Protein AF-A0A936C6V0-F1 (afdb_monomer_lite)

Foldseek 3Di:
DDLQVVLVVQLVVLDDDDDDPVPDPDDPDDPVRNVVSLVSHDPVVSVLVVLLVVLVVVLPDDDDCALQNLVVSLVVNCVVPVDDPSNVVSLVVQLVVLLLVLLLCLVVVHDQDDCRSTDNVSSVQCNVQVVPVSSPCCVVPVCSVVDDND

Sequence (150 aa):
MTTAQRQYYLLVASLPHLARFDTLVRLPISADRLRDRLTLLHPDDRAVTESALDFLAWQRQPADNTDEAVLSHFRELRARHPSGLLCSFAEFRLAIRTVMAALRRQCSGQAMPGPEWGVPAWTAYAARHATERNHRLEAWFPWVPHARPA

Structure (mmCIF, N/CA/C/O backbone):
data_AF-A0A936C6V0-F1
#
_entry.id   AF-A0A936C6V0-F1
#
loop_
_atom_site.group_PDB
_atom_site.id
_atom_site.type_symbol
_atom_site.label_atom_id
_atom_site.label_alt_id
_atom_site.label_comp_id
_atom_site.label_asym_id
_atom_site.label_entity_id
_atom_site.label_seq_id
_atom_site.pdbx_PDB_ins_code
_atom_site.Cartn_x
_atom_site.Cartn_y
_atom_site.Cartn_z
_atom_site.occupancy
_atom_site.B_iso_or_equiv
_atom_site.auth_seq_id
_atom_site.auth_comp_id
_atom_site.auth_asym_id
_atom_site.auth_atom_id
_atom_site.pdbx_PDB_model_num
ATOM 1 N N . MET A 1 1 ? 22.221 11.042 -26.926 1.00 63.25 1 MET A N 1
ATOM 2 C CA . MET A 1 1 ? 21.102 10.234 -26.396 1.00 63.25 1 MET A CA 1
ATOM 3 C C . MET A 1 1 ? 21.604 8.813 -26.203 1.00 63.25 1 MET A C 1
ATOM 5 O O . MET A 1 1 ? 22.029 8.210 -27.183 1.00 63.25 1 MET A O 1
ATOM 9 N N . THR A 1 2 ? 21.662 8.325 -24.962 1.00 83.56 2 THR A N 1
ATOM 10 C CA . THR A 1 2 ? 22.179 6.978 -24.646 1.00 83.56 2 THR A CA 1
ATOM 11 C C . THR A 1 2 ? 21.172 5.895 -25.048 1.00 83.56 2 THR A C 1
ATOM 13 O O . THR A 1 2 ? 19.989 6.185 -25.249 1.00 83.56 2 THR A O 1
ATOM 16 N N . THR A 1 3 ? 21.617 4.640 -25.169 1.00 81.75 3 THR A N 1
ATOM 17 C CA . THR A 1 3 ? 20.731 3.497 -25.463 1.00 81.75 3 THR A CA 1
ATOM 18 C C . THR A 1 3 ? 19.608 3.378 -24.431 1.00 81.75 3 THR A C 1
ATOM 20 O O . THR A 1 3 ? 18.446 3.269 -24.818 1.00 81.75 3 THR A O 1
ATOM 23 N N . ALA A 1 4 ? 19.939 3.528 -23.143 1.00 81.00 4 ALA A N 1
ATOM 24 C CA . ALA A 1 4 ? 18.968 3.546 -22.050 1.00 81.00 4 ALA A CA 1
ATOM 25 C C . ALA A 1 4 ? 17.930 4.666 -22.228 1.00 81.00 4 ALA A C 1
ATOM 27 O O . ALA A 1 4 ? 16.728 4.430 -22.177 1.00 81.00 4 ALA A O 1
ATOM 28 N N . GLN A 1 5 ? 18.369 5.885 -22.547 1.00 84.88 5 GLN A N 1
ATOM 29 C CA . GLN A 1 5 ? 17.454 7.005 -22.764 1.00 84.88 5 GLN A CA 1
ATOM 30 C C . GLN A 1 5 ? 16.498 6.745 -23.945 1.00 84.88 5 GLN A C 1
ATOM 32 O O . GLN A 1 5 ? 15.312 7.052 -23.859 1.00 84.88 5 GLN A O 1
ATOM 37 N N . ARG A 1 6 ? 16.977 6.124 -25.034 1.00 88.19 6 ARG A N 1
ATOM 38 C CA . ARG A 1 6 ? 16.133 5.721 -26.175 1.00 88.19 6 ARG A CA 1
ATOM 39 C C . ARG A 1 6 ? 15.104 4.659 -25.802 1.00 88.19 6 ARG A C 1
ATOM 41 O O . ARG A 1 6 ? 13.951 4.785 -26.203 1.00 88.19 6 ARG A O 1
ATOM 48 N N . GLN A 1 7 ? 15.507 3.654 -25.032 1.00 88.19 7 GLN A N 1
ATOM 49 C CA . GLN A 1 7 ? 14.619 2.617 -24.506 1.00 88.19 7 GLN A CA 1
ATOM 50 C C . GLN A 1 7 ? 13.486 3.215 -23.665 1.00 88.19 7 GLN A C 1
ATOM 52 O O . GLN A 1 7 ? 12.321 2.894 -23.889 1.00 88.19 7 GLN A O 1
ATOM 57 N N . TYR A 1 8 ? 13.810 4.167 -22.789 1.00 89.75 8 TYR A N 1
ATOM 58 C CA . TYR A 1 8 ? 12.820 4.885 -21.990 1.00 89.75 8 TYR A CA 1
ATOM 59 C C . TYR A 1 8 ? 11.824 5.684 -22.831 1.00 89.75 8 TYR A C 1
ATOM 61 O O . TYR A 1 8 ? 10.618 5.580 -22.611 1.00 89.75 8 TYR A O 1
ATOM 69 N N . TYR A 1 9 ? 12.295 6.443 -23.825 1.00 91.31 9 TYR A N 1
ATOM 70 C CA . TYR A 1 9 ? 11.392 7.175 -24.720 1.00 91.31 9 TYR A CA 1
ATOM 71 C C . TYR A 1 9 ? 10.476 6.238 -25.513 1.00 91.31 9 TYR A C 1
ATOM 73 O O . TYR A 1 9 ? 9.284 6.517 -25.635 1.00 91.31 9 TYR A O 1
ATOM 81 N N . LEU A 1 10 ? 11.005 5.118 -26.016 1.00 91.25 10 LEU A N 1
ATOM 82 C CA . LEU A 1 10 ? 10.208 4.113 -26.723 1.00 91.25 10 LEU A CA 1
ATOM 83 C C . LEU A 1 10 ? 9.162 3.472 -25.808 1.00 91.25 10 LEU A C 1
ATOM 85 O O . LEU A 1 10 ? 8.017 3.308 -26.224 1.00 91.25 10 LEU A O 1
ATOM 89 N N . LEU A 1 11 ? 9.529 3.154 -24.564 1.00 91.94 11 LEU A N 1
ATOM 90 C CA . LEU A 1 11 ? 8.593 2.635 -23.573 1.00 91.94 11 LEU A CA 1
ATOM 91 C C . LEU A 1 11 ? 7.453 3.626 -23.339 1.00 91.94 11 LEU A C 1
ATOM 93 O O . LEU A 1 11 ? 6.297 3.262 -23.540 1.00 91.94 11 LEU A O 1
ATOM 97 N N . VAL A 1 12 ? 7.770 4.870 -22.971 1.00 90.31 12 VAL A N 1
ATOM 98 C CA . VAL A 1 12 ? 6.765 5.901 -22.669 1.00 90.31 12 VAL A CA 1
ATOM 99 C C . VAL A 1 12 ? 5.850 6.148 -23.869 1.00 90.31 12 VAL A C 1
ATOM 101 O O . VAL A 1 12 ? 4.636 6.194 -23.700 1.00 90.31 12 VAL A O 1
ATOM 104 N N . ALA A 1 13 ? 6.403 6.223 -25.083 1.00 91.50 13 ALA A N 1
ATOM 105 C CA . ALA A 1 13 ? 5.618 6.394 -26.305 1.00 91.50 13 ALA A CA 1
ATOM 106 C C . ALA A 1 13 ? 4.746 5.171 -26.655 1.00 91.50 13 ALA A C 1
ATOM 108 O O . ALA A 1 13 ? 3.754 5.307 -27.367 1.00 91.50 13 ALA A O 1
ATOM 109 N N . SER A 1 14 ? 5.103 3.975 -26.175 1.00 91.50 14 SER A N 1
ATOM 110 C CA . SER A 1 14 ? 4.339 2.742 -26.409 1.00 91.50 14 SER A CA 1
ATOM 111 C C . SER A 1 14 ? 3.172 2.532 -25.438 1.00 91.50 14 SER A C 1
ATOM 113 O O . SER A 1 14 ? 2.303 1.692 -25.701 1.00 91.50 14 SER A O 1
ATOM 115 N N . LEU A 1 15 ? 3.160 3.251 -24.310 1.00 92.19 15 LEU A N 1
ATOM 116 C CA . LEU A 1 15 ? 2.103 3.171 -23.307 1.00 92.19 15 LEU A CA 1
ATOM 117 C C . LEU A 1 15 ? 0.909 4.035 -23.737 1.00 92.19 15 LEU A C 1
ATOM 119 O O . LEU A 1 15 ? 1.097 5.158 -24.207 1.00 92.19 15 LEU A O 1
ATOM 123 N N . PRO A 1 16 ? -0.334 3.548 -23.584 1.00 89.94 16 PRO A N 1
ATOM 124 C CA . PRO A 1 16 ? -1.492 4.365 -23.903 1.00 89.94 16 PRO A CA 1
ATOM 125 C C . PRO A 1 16 ? -1.655 5.497 -22.890 1.00 89.94 16 PRO A C 1
ATOM 127 O O . PRO A 1 16 ? -1.233 5.396 -21.736 1.00 89.94 16 PRO A O 1
ATOM 130 N N . HIS A 1 17 ? -2.349 6.552 -23.310 1.00 85.88 17 HIS A N 1
ATOM 131 C CA . HIS A 1 17 ? -2.726 7.632 -22.411 1.00 85.88 17 HIS A CA 1
ATOM 132 C C . HIS A 1 17 ? -3.569 7.100 -21.243 1.00 85.88 17 HIS A C 1
ATOM 134 O O . HIS A 1 17 ? -4.593 6.439 -21.438 1.00 85.88 17 HIS A O 1
ATOM 140 N N . LEU A 1 18 ? -3.133 7.407 -20.023 1.00 81.31 18 LEU A N 1
ATOM 141 C CA . LEU A 1 18 ? -3.831 7.044 -18.800 1.00 81.31 18 LEU A CA 1
ATOM 142 C C . LEU A 1 18 ? -4.781 8.181 -18.414 1.00 81.31 18 LEU A C 1
ATOM 144 O O . LEU A 1 18 ? -4.378 9.146 -17.767 1.00 81.31 18 LEU A O 1
ATOM 148 N N . ALA A 1 19 ? -6.038 8.075 -18.849 1.00 78.81 19 ALA A N 1
ATOM 149 C CA . ALA A 1 19 ? -7.084 9.006 -18.435 1.00 78.81 19 ALA A CA 1
ATOM 150 C C . ALA A 1 19 ? -7.377 8.866 -16.930 1.00 78.81 19 ALA A C 1
ATOM 152 O O . ALA A 1 19 ? -6.946 7.911 -16.276 1.00 78.81 19 ALA A O 1
ATOM 153 N N . ARG A 1 20 ? -8.138 9.811 -16.369 1.00 79.19 20 ARG A N 1
ATOM 154 C CA . ARG A 1 20 ? -8.482 9.773 -14.945 1.00 79.19 20 ARG A CA 1
ATOM 155 C C . ARG A 1 20 ? -9.249 8.493 -14.594 1.00 79.19 20 ARG A C 1
ATOM 157 O O . ARG A 1 20 ? -10.272 8.182 -15.206 1.00 79.19 20 ARG A O 1
ATOM 164 N N . PHE A 1 21 ? -8.768 7.779 -13.578 1.00 75.00 21 PHE A N 1
ATOM 165 C CA . PHE A 1 21 ? -9.275 6.462 -13.183 1.00 75.00 21 PHE A CA 1
ATOM 166 C C . PHE A 1 21 ? -10.752 6.435 -12.775 1.00 75.00 21 PHE A C 1
ATOM 168 O O . PHE A 1 21 ? -11.401 5.413 -12.960 1.00 75.00 21 PHE A O 1
ATOM 175 N N . ASP A 1 22 ? -11.291 7.541 -12.260 1.00 77.06 22 ASP A N 1
ATOM 176 C CA . ASP A 1 22 ? -12.699 7.684 -11.866 1.00 77.06 22 ASP A CA 1
ATOM 177 C C . ASP A 1 22 ? -13.671 7.695 -13.057 1.00 77.06 22 ASP A C 1
ATOM 179 O O . ASP A 1 22 ? -14.863 7.463 -12.884 1.00 77.06 22 ASP A O 1
ATOM 183 N N . THR A 1 23 ? -13.160 7.920 -14.269 1.00 81.38 23 THR A N 1
ATOM 184 C CA . THR A 1 23 ? -13.954 7.979 -15.508 1.00 81.38 23 THR A CA 1
ATOM 185 C C . THR A 1 23 ? -13.767 6.761 -16.417 1.00 81.38 23 THR A C 1
ATOM 187 O O . THR A 1 23 ? -14.438 6.637 -17.442 1.00 81.38 23 THR A O 1
ATOM 190 N N . LEU A 1 24 ? -12.856 5.846 -16.069 1.00 81.56 24 LEU A N 1
ATOM 191 C CA . LEU A 1 24 ? -12.502 4.710 -16.917 1.00 81.56 24 LEU A CA 1
ATOM 192 C C . LEU A 1 24 ? -13.457 3.528 -16.713 1.00 81.56 24 LEU A C 1
ATOM 194 O O . LEU A 1 24 ? -13.461 2.890 -15.666 1.00 81.56 24 LEU A O 1
ATOM 198 N N . VAL A 1 25 ? -14.186 3.163 -17.772 1.00 81.75 25 VAL A N 1
ATOM 199 C CA . VAL A 1 25 ? -14.968 1.910 -17.827 1.00 81.75 25 VAL A CA 1
ATOM 200 C C . VAL A 1 25 ? -14.055 0.691 -18.029 1.00 81.75 25 VAL A C 1
ATOM 202 O O . VAL A 1 25 ? -14.341 -0.405 -17.552 1.00 81.75 25 VAL A O 1
ATOM 205 N N . ARG A 1 26 ? -12.931 0.870 -18.733 1.00 83.69 26 ARG A N 1
ATOM 206 C CA . ARG A 1 26 ? -11.941 -0.179 -19.007 1.00 83.69 26 ARG A CA 1
ATOM 207 C C . ARG A 1 26 ? -10.536 0.410 -19.019 1.00 83.69 26 ARG A C 1
ATOM 209 O O . ARG A 1 26 ? -10.330 1.505 -19.535 1.00 83.69 26 ARG A O 1
ATOM 216 N N . LEU A 1 27 ? -9.562 -0.340 -18.501 1.00 87.06 27 LEU A N 1
ATOM 217 C CA . LEU A 1 27 ? -8.155 0.045 -18.601 1.00 87.06 27 LEU A CA 1
ATOM 218 C C . LEU A 1 27 ? -7.688 0.039 -20.070 1.00 87.06 27 LEU A C 1
ATOM 220 O O . LEU A 1 27 ? -8.039 -0.880 -20.818 1.00 87.06 27 LEU A O 1
ATOM 224 N N . PRO A 1 28 ? -6.867 1.021 -20.486 1.00 88.94 28 PRO A N 1
ATOM 225 C CA . PRO A 1 28 ? -6.434 1.161 -21.877 1.00 88.94 28 PRO A CA 1
ATOM 226 C C . PRO A 1 28 ? -5.364 0.135 -22.294 1.00 88.94 28 PRO A C 1
ATOM 228 O O . PRO A 1 28 ? -5.058 -0.001 -23.478 1.00 88.94 28 PRO A O 1
ATOM 231 N N . ILE A 1 29 ? -4.801 -0.610 -21.339 1.00 90.88 29 ILE A N 1
ATOM 232 C CA . ILE A 1 29 ? -3.845 -1.695 -21.569 1.00 90.88 29 ILE A CA 1
ATOM 233 C C . ILE A 1 29 ? -4.174 -2.881 -20.658 1.00 90.88 29 ILE A C 1
ATOM 235 O O . ILE A 1 29 ? -4.545 -2.707 -19.498 1.00 90.88 29 ILE A O 1
ATOM 239 N N . SER A 1 30 ? -4.051 -4.096 -21.189 1.00 89.25 30 SER A N 1
ATOM 240 C CA . SER A 1 30 ? -4.137 -5.332 -20.405 1.00 89.25 30 SER A CA 1
ATOM 241 C C . SER A 1 30 ? -2.838 -5.587 -19.637 1.00 89.25 30 SER A C 1
ATOM 243 O O . SER A 1 30 ? -1.775 -5.148 -20.075 1.00 89.25 30 SER A O 1
ATOM 245 N N . ALA A 1 31 ? -2.895 -6.382 -18.567 1.00 85.06 31 ALA A N 1
ATOM 246 C CA . ALA A 1 31 ? -1.708 -6.756 -17.794 1.00 85.06 31 ALA A CA 1
ATOM 247 C C . ALA A 1 31 ? -0.607 -7.402 -18.658 1.00 85.06 31 ALA A C 1
ATOM 249 O O . ALA A 1 31 ? 0.551 -7.017 -18.535 1.00 85.06 31 ALA A O 1
ATOM 250 N N . ASP A 1 32 ? -0.961 -8.311 -19.571 1.00 88.88 32 ASP A N 1
ATOM 251 C CA . ASP A 1 32 ? 0.025 -9.008 -20.413 1.00 88.88 32 ASP A CA 1
ATOM 252 C C . ASP A 1 32 ? 0.734 -8.050 -21.369 1.00 88.88 32 ASP A C 1
ATOM 254 O O . ASP A 1 32 ? 1.951 -7.922 -21.321 1.00 88.88 32 ASP A O 1
ATOM 258 N N . ARG A 1 33 ? -0.029 -7.248 -22.123 1.00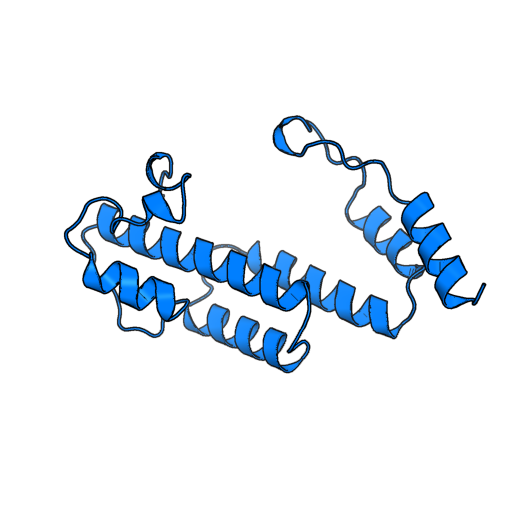 90.81 33 ARG A N 1
ATOM 259 C CA . ARG A 1 33 ? 0.545 -6.175 -22.953 1.00 90.81 33 ARG A CA 1
ATOM 260 C C . ARG A 1 33 ? 1.430 -5.214 -22.162 1.00 90.81 33 ARG A C 1
ATOM 262 O O . ARG A 1 33 ? 2.431 -4.757 -22.700 1.00 90.81 33 ARG A O 1
ATOM 269 N N . LEU A 1 34 ? 1.078 -4.874 -20.920 1.00 90.31 34 LEU A N 1
ATOM 270 C CA . LEU A 1 34 ? 1.940 -4.036 -20.086 1.00 90.31 34 LEU A CA 1
ATOM 271 C C . LEU A 1 34 ? 3.270 -4.745 -19.799 1.00 90.31 34 LEU A C 1
ATOM 273 O O . LEU A 1 34 ? 4.317 -4.141 -20.013 1.00 90.31 34 LEU A O 1
ATOM 277 N N . ARG A 1 35 ? 3.247 -6.020 -19.389 1.00 88.56 35 ARG A N 1
ATOM 278 C CA . ARG A 1 35 ? 4.468 -6.820 -19.177 1.00 88.56 35 ARG A CA 1
ATOM 279 C C . ARG A 1 35 ? 5.330 -6.900 -20.437 1.00 88.56 35 ARG A C 1
ATOM 281 O O . ARG A 1 35 ? 6.544 -6.723 -20.339 1.00 88.56 35 ARG A O 1
ATOM 288 N N . ASP A 1 36 ? 4.710 -7.075 -21.604 1.00 91.25 36 ASP A N 1
ATOM 289 C CA . ASP A 1 36 ? 5.413 -7.083 -22.890 1.00 91.25 36 ASP A CA 1
ATOM 290 C C . ASP A 1 36 ? 6.123 -5.749 -23.141 1.00 91.25 36 ASP A C 1
ATOM 292 O O . ASP A 1 36 ? 7.291 -5.733 -23.521 1.00 91.25 36 ASP A O 1
ATOM 296 N N . ARG A 1 37 ? 5.467 -4.609 -22.877 1.00 91.75 37 ARG A N 1
ATOM 297 C CA . ARG A 1 37 ? 6.102 -3.285 -23.025 1.00 91.75 37 ARG A CA 1
ATOM 298 C C . ARG A 1 37 ? 7.256 -3.087 -22.047 1.00 91.75 37 ARG A C 1
ATOM 300 O O . ARG A 1 37 ? 8.280 -2.537 -22.435 1.00 91.75 37 ARG A O 1
ATOM 307 N N . LEU A 1 38 ? 7.137 -3.581 -20.816 1.00 91.19 38 LEU A N 1
ATOM 308 C CA . LEU A 1 38 ? 8.189 -3.485 -19.797 1.00 91.19 38 LEU A CA 1
ATOM 309 C C . LEU A 1 38 ? 9.448 -4.309 -20.133 1.00 91.19 38 LEU A C 1
ATOM 311 O O . LEU A 1 38 ? 10.465 -4.166 -19.461 1.00 91.19 38 LEU A O 1
ATOM 315 N N . THR A 1 39 ? 9.439 -5.146 -21.181 1.00 90.06 39 THR A N 1
ATOM 316 C CA . THR A 1 39 ? 10.678 -5.739 -21.741 1.00 90.06 39 THR A CA 1
ATOM 317 C C . THR A 1 39 ? 11.633 -4.689 -22.317 1.00 90.06 39 THR A C 1
ATOM 319 O O . THR A 1 39 ? 12.819 -4.965 -22.447 1.00 90.06 39 THR A O 1
ATOM 322 N N . LEU A 1 40 ? 11.145 -3.478 -22.618 1.00 90.50 40 LEU A N 1
ATOM 323 C CA . LEU A 1 40 ? 11.959 -2.370 -23.122 1.00 90.50 40 LEU A CA 1
ATOM 324 C C . LEU A 1 40 ? 12.800 -1.680 -22.037 1.00 90.50 40 LEU A C 1
ATOM 326 O O . LEU A 1 40 ? 13.670 -0.888 -22.389 1.00 90.50 40 LEU A O 1
ATOM 330 N N . LEU A 1 41 ? 12.538 -1.930 -20.750 1.00 89.38 41 LEU A N 1
ATOM 331 C CA . LEU A 1 41 ? 13.319 -1.350 -19.654 1.00 89.38 41 LEU A CA 1
ATOM 332 C C . LEU A 1 41 ? 14.745 -1.909 -19.618 1.00 89.38 41 LEU A C 1
ATOM 334 O O . LEU A 1 41 ? 14.993 -3.057 -19.988 1.00 89.38 41 LEU A O 1
ATOM 338 N N . HIS A 1 42 ? 15.673 -1.106 -19.096 1.00 87.62 42 HIS A N 1
ATOM 339 C CA . HIS A 1 42 ? 16.982 -1.608 -18.692 1.00 87.62 42 HIS A CA 1
ATOM 340 C C . HIS A 1 42 ? 16.808 -2.699 -17.611 1.00 87.62 42 HIS A C 1
ATOM 342 O O . HIS A 1 42 ? 15.897 -2.568 -16.788 1.00 87.62 42 HIS A O 1
ATOM 348 N N . PRO A 1 43 ? 17.646 -3.755 -17.573 1.00 85.38 43 PRO A N 1
ATOM 349 C CA . PRO A 1 43 ? 17.495 -4.856 -16.6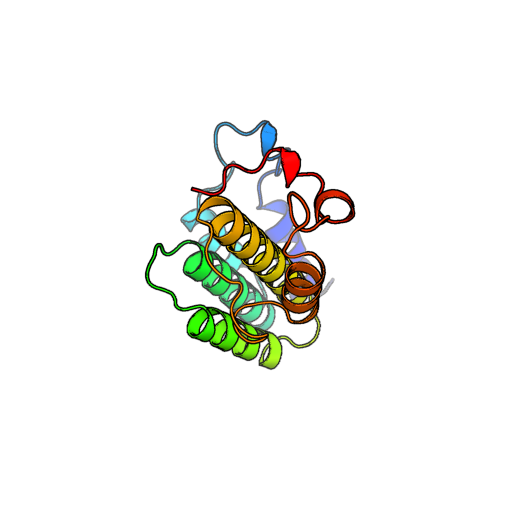16 1.00 85.38 43 PRO A CA 1
ATOM 350 C C . PRO A 1 43 ? 17.353 -4.417 -15.151 1.00 85.38 43 PRO A C 1
ATOM 352 O O . PRO A 1 43 ? 16.478 -4.921 -14.448 1.00 85.38 43 PRO A O 1
ATOM 355 N N . ASP A 1 44 ? 18.141 -3.432 -14.715 1.00 83.44 44 ASP A N 1
ATOM 356 C CA . ASP A 1 44 ? 18.080 -2.918 -13.337 1.00 83.44 44 ASP A CA 1
ATOM 357 C C . ASP A 1 44 ? 16.718 -2.277 -13.019 1.00 83.44 44 ASP A C 1
ATOM 359 O O . ASP A 1 44 ? 16.115 -2.531 -11.976 1.00 83.44 44 ASP A O 1
ATOM 363 N N . ASP A 1 45 ? 16.176 -1.500 -13.957 1.00 84.44 45 ASP A N 1
ATOM 364 C CA . ASP A 1 45 ? 14.895 -0.806 -13.795 1.00 84.44 45 ASP A CA 1
ATOM 365 C C . ASP A 1 45 ? 13.702 -1.758 -13.925 1.00 84.44 45 ASP A C 1
ATOM 367 O O . ASP A 1 45 ? 12.655 -1.589 -13.285 1.00 84.44 45 ASP A O 1
ATOM 371 N N . ARG A 1 46 ? 13.871 -2.802 -14.739 1.00 86.50 46 ARG A N 1
ATOM 372 C CA . ARG A 1 46 ? 12.926 -3.908 -14.839 1.00 86.50 46 ARG A CA 1
ATOM 373 C C . ARG A 1 46 ? 12.803 -4.633 -13.502 1.00 86.50 46 ARG A C 1
ATOM 375 O O . ARG A 1 46 ? 11.677 -4.835 -13.061 1.00 86.50 46 ARG A O 1
ATOM 382 N N . ALA A 1 47 ? 13.912 -4.934 -12.826 1.00 84.06 47 ALA A N 1
ATOM 383 C CA . ALA A 1 47 ? 13.894 -5.609 -11.526 1.00 84.06 47 ALA A CA 1
ATOM 384 C C . ALA A 1 47 ? 13.153 -4.797 -10.443 1.00 84.06 47 ALA A C 1
ATOM 386 O O . ALA A 1 47 ? 12.387 -5.351 -9.646 1.00 84.06 47 ALA A O 1
ATOM 387 N N . VAL A 1 48 ? 13.320 -3.468 -10.439 1.00 82.38 48 VAL A N 1
ATOM 388 C CA . VAL A 1 48 ? 12.560 -2.567 -9.551 1.00 82.38 48 VAL A CA 1
ATOM 389 C C . VAL A 1 48 ? 11.067 -2.599 -9.890 1.00 82.38 48 VAL A C 1
ATOM 391 O O . VAL A 1 48 ? 10.221 -2.683 -8.997 1.00 82.38 48 VAL A O 1
ATOM 394 N N . THR A 1 49 ? 10.728 -2.555 -11.180 1.00 83.75 49 THR A N 1
ATOM 395 C CA . THR A 1 49 ? 9.333 -2.559 -11.647 1.00 83.75 49 THR A CA 1
ATOM 396 C C . THR A 1 49 ? 8.634 -3.886 -11.349 1.00 83.75 49 THR A C 1
ATOM 398 O O . THR A 1 49 ? 7.483 -3.891 -10.920 1.00 83.75 49 THR A O 1
ATOM 401 N N . GLU A 1 50 ? 9.320 -5.012 -11.527 1.00 84.62 50 GLU A N 1
ATOM 402 C CA . GLU A 1 50 ? 8.814 -6.343 -11.179 1.00 84.62 50 GLU A CA 1
ATOM 403 C C . GLU A 1 50 ? 8.569 -6.452 -9.669 1.00 84.62 50 GLU A C 1
ATOM 405 O O . GLU A 1 50 ? 7.466 -6.811 -9.262 1.00 84.62 50 GLU A O 1
ATOM 410 N N . SER A 1 51 ? 9.506 -5.978 -8.838 1.00 81.12 51 SER A N 1
ATOM 411 C CA . SER A 1 51 ? 9.312 -5.906 -7.380 1.00 81.12 51 SER A CA 1
ATOM 412 C C . SER A 1 51 ? 8.087 -5.064 -6.990 1.00 81.12 51 SER A C 1
ATOM 414 O O . SER A 1 51 ? 7.356 -5.409 -6.058 1.00 81.12 51 SER A O 1
ATOM 416 N N . ALA A 1 52 ? 7.818 -3.975 -7.719 1.00 79.88 52 ALA A N 1
ATOM 417 C CA . ALA A 1 52 ? 6.625 -3.155 -7.518 1.00 79.88 52 ALA A CA 1
ATOM 418 C C . ALA A 1 52 ? 5.326 -3.879 -7.900 1.00 79.88 52 ALA A C 1
ATOM 420 O O . ALA A 1 52 ? 4.323 -3.791 -7.183 1.00 79.88 52 ALA A O 1
ATOM 421 N N . LEU A 1 53 ? 5.331 -4.581 -9.035 1.00 80.56 53 LEU A N 1
ATOM 422 C CA . LEU A 1 53 ? 4.183 -5.344 -9.520 1.00 80.56 53 LEU A CA 1
ATOM 423 C C . LEU A 1 53 ? 3.853 -6.511 -8.591 1.00 80.56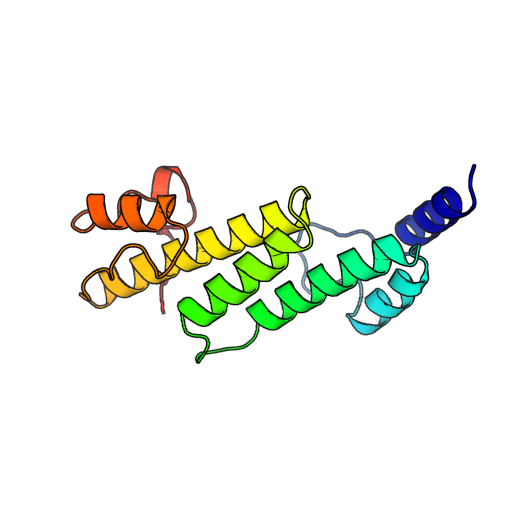 53 LEU A C 1
ATOM 425 O O . LEU A 1 53 ? 2.675 -6.720 -8.298 1.00 80.56 53 LEU A O 1
ATOM 429 N N . ASP A 1 54 ? 4.868 -7.208 -8.091 1.00 81.81 54 ASP A N 1
ATOM 430 C CA . ASP A 1 54 ? 4.707 -8.313 -7.149 1.00 81.81 54 ASP A CA 1
ATOM 431 C C . ASP A 1 54 ? 4.117 -7.825 -5.828 1.00 81.81 54 ASP A C 1
ATOM 433 O O . ASP A 1 54 ? 3.131 -8.389 -5.357 1.00 81.81 54 ASP A O 1
ATOM 437 N N . PHE A 1 55 ? 4.616 -6.707 -5.288 1.00 78.00 55 PHE A N 1
ATOM 438 C CA . PHE A 1 55 ? 4.026 -6.083 -4.102 1.00 78.00 55 PHE A CA 1
ATOM 439 C C . PHE A 1 55 ? 2.545 -5.728 -4.325 1.00 78.00 55 PHE A C 1
ATOM 441 O O . PHE A 1 55 ? 1.683 -6.026 -3.496 1.00 78.00 55 PHE A O 1
ATOM 448 N N . LEU A 1 56 ? 2.213 -5.123 -5.471 1.00 75.81 56 LEU A N 1
ATOM 449 C CA . LEU A 1 56 ? 0.836 -4.773 -5.841 1.00 75.81 56 LEU A CA 1
ATOM 450 C C . LEU A 1 56 ? -0.073 -5.989 -6.061 1.00 75.81 56 LEU A C 1
ATOM 452 O O . LEU A 1 56 ? -1.285 -5.900 -5.844 1.00 75.81 56 LEU A O 1
ATOM 456 N N . ALA A 1 57 ? 0.473 -7.092 -6.565 1.00 77.81 57 ALA A N 1
ATOM 457 C CA . ALA A 1 57 ? -0.250 -8.343 -6.750 1.00 77.81 57 ALA A CA 1
ATOM 458 C C . ALA A 1 57 ? -0.497 -9.024 -5.401 1.00 77.81 57 ALA A C 1
ATOM 460 O O . ALA A 1 57 ? -1.630 -9.404 -5.112 1.00 77.81 57 ALA A O 1
ATOM 461 N N . TRP A 1 58 ? 0.524 -9.080 -4.547 1.00 72.06 58 TRP A N 1
ATOM 462 C CA . TRP A 1 58 ? 0.440 -9.598 -3.186 1.00 72.06 58 TRP A CA 1
ATOM 463 C C . TRP A 1 58 ? -0.609 -8.842 -2.354 1.00 72.06 58 TRP A C 1
ATOM 465 O O . TRP A 1 58 ? -1.467 -9.449 -1.719 1.00 72.06 58 TRP A O 1
ATOM 475 N N . GLN A 1 59 ? -0.657 -7.511 -2.473 1.00 68.69 59 GLN A N 1
ATOM 476 C CA . GLN A 1 59 ? -1.687 -6.668 -1.847 1.00 68.69 59 GLN A CA 1
ATOM 477 C C . GLN A 1 59 ? -3.129 -6.989 -2.278 1.00 68.69 59 GLN A C 1
ATOM 479 O O . GLN A 1 59 ? -4.067 -6.606 -1.578 1.00 68.69 59 GLN A O 1
ATOM 484 N N . ARG A 1 60 ? -3.330 -7.624 -3.440 1.00 69.56 60 ARG A N 1
ATOM 485 C CA . ARG A 1 60 ? -4.656 -7.988 -3.966 1.00 69.56 60 ARG A CA 1
ATOM 486 C C . ARG A 1 60 ? -5.127 -9.376 -3.525 1.00 69.56 60 ARG A C 1
ATOM 488 O O . ARG A 1 60 ? -6.273 -9.720 -3.802 1.00 69.56 60 ARG A O 1
ATOM 495 N N . GLN A 1 61 ? -4.285 -10.161 -2.854 1.00 63.38 61 GLN A N 1
ATOM 496 C CA . GLN A 1 61 ? -4.645 -11.499 -2.382 1.00 63.38 61 GLN A CA 1
ATOM 497 C C . GLN A 1 61 ? -5.539 -11.410 -1.122 1.00 63.38 61 GLN A C 1
ATOM 499 O O . GLN A 1 61 ? -5.165 -10.707 -0.176 1.00 63.38 61 GLN A O 1
ATOM 504 N N . PRO A 1 62 ? -6.727 -12.055 -1.086 1.00 59.19 62 PRO A N 1
ATOM 505 C CA . PRO A 1 62 ? -7.666 -11.906 0.029 1.00 59.19 62 PRO A CA 1
ATOM 506 C C . PRO A 1 62 ? -7.333 -12.727 1.293 1.00 59.19 62 PRO A C 1
ATOM 508 O O . PRO A 1 62 ? -6.842 -13.848 1.221 1.00 59.19 62 PRO A O 1
ATOM 511 N N . ALA A 1 63 ? -7.764 -12.148 2.421 1.00 52.94 63 ALA A N 1
ATOM 512 C CA . ALA A 1 63 ? -8.218 -12.724 3.699 1.00 52.94 63 ALA A CA 1
ATOM 513 C C . ALA A 1 63 ? -7.225 -13.273 4.748 1.00 52.94 63 ALA A C 1
ATOM 515 O O . ALA A 1 63 ? -7.364 -12.856 5.895 1.00 52.94 63 ALA A O 1
ATOM 516 N N . ASP A 1 64 ? -6.216 -14.085 4.420 1.00 56.47 64 ASP A N 1
ATOM 517 C CA . ASP A 1 64 ? -5.431 -14.779 5.477 1.00 56.47 64 ASP A CA 1
ATOM 518 C C . ASP A 1 64 ? -4.052 -14.172 5.776 1.00 56.47 64 ASP A C 1
ATOM 520 O O . ASP A 1 64 ? -3.300 -14.661 6.621 1.00 56.47 64 ASP A O 1
ATOM 524 N N . ASN A 1 65 ? -3.710 -13.064 5.117 1.00 64.69 65 ASN A N 1
ATOM 525 C CA . ASN A 1 65 ? -2.467 -12.359 5.405 1.00 64.69 65 ASN A CA 1
ATOM 526 C C . ASN A 1 65 ? -2.557 -11.696 6.783 1.00 64.69 65 ASN A C 1
ATOM 528 O O . ASN A 1 65 ? -3.214 -10.658 6.944 1.00 64.69 65 ASN A O 1
ATOM 532 N N . THR A 1 66 ? -1.871 -12.300 7.754 1.00 73.25 66 THR A N 1
ATOM 533 C CA . THR A 1 66 ? -1.682 -11.739 9.091 1.00 73.25 66 THR A CA 1
ATOM 534 C C . THR A 1 66 ? -1.003 -10.377 8.992 1.00 73.25 66 THR A C 1
ATOM 536 O O . THR A 1 66 ? -0.237 -10.105 8.062 1.00 73.25 66 THR A O 1
ATOM 539 N N . ASP A 1 67 ? -1.272 -9.500 9.957 1.00 73.12 67 ASP A N 1
ATOM 540 C CA . ASP A 1 67 ? -0.639 -8.180 9.982 1.00 73.12 67 ASP A CA 1
ATOM 541 C C . ASP A 1 67 ? 0.900 -8.291 10.045 1.00 73.12 67 ASP A C 1
ATOM 543 O O . ASP A 1 67 ? 1.596 -7.502 9.407 1.00 73.12 67 ASP A O 1
ATOM 547 N N . GLU A 1 68 ? 1.432 -9.347 10.676 1.00 77.00 68 GLU A N 1
ATOM 548 C CA . GLU A 1 68 ? 2.869 -9.655 10.691 1.00 77.00 68 GLU A CA 1
ATOM 549 C C . GLU A 1 68 ? 3.415 -9.990 9.295 1.00 77.00 68 GLU A C 1
ATOM 551 O O . GLU A 1 68 ? 4.449 -9.457 8.893 1.00 77.00 68 GLU A O 1
ATOM 556 N N . ALA A 1 69 ? 2.710 -10.816 8.511 1.00 79.00 69 ALA A N 1
ATOM 557 C CA . ALA A 1 69 ? 3.127 -11.148 7.146 1.00 79.00 69 ALA A CA 1
ATOM 558 C C . ALA A 1 69 ? 3.185 -9.893 6.259 1.00 79.00 69 ALA A C 1
ATOM 560 O O . ALA A 1 69 ? 4.108 -9.722 5.458 1.00 79.00 69 ALA A O 1
ATOM 561 N N . VAL A 1 70 ? 2.234 -8.973 6.453 1.00 78.00 70 VAL A N 1
ATOM 562 C CA . VAL A 1 70 ? 2.206 -7.682 5.755 1.00 78.00 70 VAL A CA 1
ATOM 563 C C . VAL A 1 70 ? 3.400 -6.818 6.116 1.00 78.00 70 VAL A C 1
ATOM 565 O O . VAL A 1 70 ? 4.037 -6.242 5.230 1.00 78.00 70 VAL A O 1
ATOM 568 N N . LEU A 1 71 ? 3.716 -6.730 7.402 1.00 80.44 71 LEU A N 1
ATOM 569 C CA . LEU A 1 71 ? 4.845 -5.943 7.870 1.00 80.44 71 LEU A CA 1
ATOM 570 C C . LEU A 1 71 ? 6.182 -6.554 7.455 1.00 80.44 71 LEU A C 1
ATOM 572 O O . LEU A 1 71 ? 7.068 -5.801 7.059 1.00 80.44 71 LEU A O 1
ATOM 576 N N . SER A 1 72 ? 6.325 -7.882 7.472 1.00 83.38 72 SER A N 1
ATOM 577 C CA . SER A 1 72 ? 7.529 -8.567 6.981 1.00 83.38 72 SER A CA 1
ATOM 578 C C . SER A 1 72 ? 7.781 -8.248 5.512 1.00 83.38 72 SER A C 1
ATOM 580 O O . SER A 1 72 ? 8.850 -7.748 5.161 1.00 83.38 72 SER A O 1
ATOM 582 N N . HIS A 1 73 ? 6.765 -8.413 4.664 1.00 80.88 73 HIS A N 1
ATOM 583 C CA . HIS A 1 73 ? 6.899 -8.147 3.235 1.00 80.88 73 HIS A CA 1
ATOM 584 C C . HIS A 1 73 ? 7.226 -6.672 2.945 1.00 80.88 73 HIS A C 1
ATOM 586 O O . HIS A 1 73 ? 8.051 -6.354 2.087 1.00 80.88 73 HIS A O 1
ATOM 592 N N . PHE A 1 74 ? 6.636 -5.749 3.710 1.00 82.25 74 PHE A N 1
ATOM 593 C CA . PHE A 1 74 ? 6.981 -4.332 3.635 1.00 82.25 74 PHE A CA 1
ATOM 594 C C . PHE A 1 74 ? 8.428 -4.047 4.084 1.00 82.25 74 PHE A C 1
ATOM 596 O O . PHE A 1 74 ? 9.139 -3.290 3.421 1.00 82.25 74 PHE A O 1
ATOM 603 N N . ARG A 1 75 ? 8.896 -4.662 5.180 1.00 85.50 75 ARG A N 1
ATOM 604 C CA . ARG A 1 75 ? 10.283 -4.526 5.665 1.00 85.50 75 ARG A CA 1
ATOM 605 C C . ARG A 1 75 ? 11.283 -5.024 4.617 1.00 85.50 75 ARG A C 1
ATOM 607 O O . ARG A 1 75 ? 12.270 -4.338 4.363 1.00 85.50 75 ARG A O 1
ATOM 614 N N . GLU A 1 76 ? 11.004 -6.155 3.975 1.00 85.75 76 GLU A N 1
ATOM 615 C CA . GLU A 1 76 ? 11.819 -6.708 2.884 1.00 85.75 76 GLU A CA 1
ATOM 616 C C . GLU A 1 76 ? 11.855 -5.791 1.657 1.00 85.75 76 GLU A C 1
ATOM 618 O O . GLU A 1 76 ? 12.915 -5.587 1.063 1.00 85.75 76 GLU A O 1
ATOM 623 N N . LEU A 1 77 ? 10.709 -5.219 1.274 1.00 84.00 77 LEU A N 1
ATOM 624 C CA . LEU A 1 77 ? 10.630 -4.256 0.176 1.00 84.00 77 LEU A CA 1
ATOM 625 C C . LEU A 1 77 ? 11.475 -3.013 0.475 1.00 84.00 77 LEU A C 1
ATOM 627 O O . LEU A 1 77 ? 12.259 -2.580 -0.368 1.00 84.00 77 LEU A O 1
ATOM 631 N N . ARG A 1 78 ? 11.350 -2.467 1.689 1.00 84.88 78 ARG A N 1
ATOM 632 C CA . ARG A 1 78 ? 12.111 -1.295 2.132 1.00 84.88 78 ARG A CA 1
ATOM 633 C C . ARG A 1 78 ? 13.609 -1.579 2.221 1.00 84.88 78 ARG A C 1
ATOM 635 O O . ARG A 1 78 ? 14.402 -0.710 1.888 1.00 84.88 78 ARG A O 1
ATOM 642 N N . ALA A 1 79 ? 14.009 -2.780 2.636 1.00 87.06 79 ALA A N 1
ATOM 643 C CA . ALA A 1 79 ? 15.417 -3.174 2.657 1.00 87.06 79 ALA A CA 1
ATOM 644 C C . ALA A 1 79 ? 16.025 -3.221 1.244 1.00 87.06 79 ALA A C 1
ATOM 646 O O . ALA A 1 79 ? 17.169 -2.817 1.056 1.00 87.06 79 ALA A O 1
ATOM 647 N N . ARG A 1 80 ? 15.250 -3.670 0.247 1.00 83.69 80 ARG A N 1
ATOM 648 C CA . ARG A 1 80 ? 15.676 -3.723 -1.162 1.00 83.69 80 ARG A CA 1
ATOM 649 C C . ARG A 1 80 ? 15.632 -2.365 -1.865 1.00 83.69 80 ARG A C 1
ATOM 651 O O . ARG A 1 80 ? 16.458 -2.102 -2.733 1.00 83.69 80 ARG A O 1
ATOM 658 N N . HIS A 1 81 ? 14.689 -1.503 -1.490 1.00 81.25 81 HIS A N 1
ATOM 659 C CA . HIS A 1 81 ? 14.462 -0.200 -2.117 1.00 81.25 81 HIS A CA 1
ATOM 660 C C . HIS A 1 81 ? 14.302 0.901 -1.050 1.00 81.25 81 HIS A C 1
ATOM 662 O O . HIS A 1 81 ? 13.195 1.403 -0.852 1.00 81.25 81 HIS A O 1
ATOM 668 N N . PRO A 1 82 ? 15.386 1.283 -0.344 1.00 72.19 82 PRO A N 1
ATOM 669 C CA . PRO A 1 82 ? 15.317 2.143 0.844 1.00 72.19 82 PRO A CA 1
ATOM 670 C C . PRO A 1 82 ? 14.870 3.579 0.552 1.00 72.19 82 PRO A C 1
ATOM 672 O O . PRO A 1 82 ? 14.302 4.238 1.420 1.00 72.19 82 PRO A O 1
ATOM 675 N N . SER A 1 83 ? 15.105 4.069 -0.663 1.00 67.31 83 SER A N 1
ATOM 676 C CA . SER A 1 83 ? 14.702 5.399 -1.105 1.00 67.31 83 SER A CA 1
ATOM 677 C C . SER A 1 83 ? 14.175 5.318 -2.534 1.00 67.31 83 SER A C 1
ATOM 679 O O . SER A 1 83 ? 14.902 5.049 -3.486 1.00 67.31 83 SER A O 1
ATOM 681 N N . GLY A 1 84 ? 12.868 5.511 -2.692 1.00 77.06 84 GLY A N 1
ATOM 682 C CA . GLY A 1 84 ? 12.240 5.473 -4.004 1.00 77.06 84 GLY A CA 1
ATOM 683 C C . GLY A 1 84 ? 10.723 5.516 -3.936 1.00 77.06 84 GLY A C 1
ATOM 684 O O . GLY A 1 84 ? 10.112 5.220 -2.908 1.00 77.06 84 GLY A O 1
ATOM 685 N N . LEU A 1 85 ? 10.120 5.843 -5.078 1.00 80.06 85 LEU A N 1
ATOM 686 C CA . LEU A 1 85 ? 8.671 5.944 -5.248 1.00 80.06 85 LEU A CA 1
ATOM 687 C C . LEU A 1 85 ? 7.932 4.675 -4.786 1.00 80.06 85 LEU A C 1
ATOM 689 O O . LEU A 1 85 ? 6.842 4.768 -4.230 1.00 80.06 85 LEU A O 1
ATOM 693 N N . LEU A 1 86 ? 8.543 3.500 -4.974 1.00 80.81 86 LEU A N 1
ATOM 694 C CA . LEU A 1 86 ? 7.985 2.217 -4.553 1.00 80.81 86 LEU A CA 1
ATOM 695 C C . LEU A 1 86 ? 7.831 2.111 -3.030 1.00 80.81 86 LEU A C 1
ATOM 697 O O . LEU A 1 86 ? 6.774 1.698 -2.558 1.00 80.81 86 LEU A O 1
ATOM 701 N N . CYS A 1 87 ? 8.841 2.526 -2.261 1.00 83.94 87 CYS A N 1
ATOM 702 C CA . CYS A 1 87 ? 8.760 2.505 -0.802 1.00 83.94 87 CYS A CA 1
ATOM 703 C C . CYS A 1 87 ? 7.685 3.477 -0.305 1.00 83.94 87 CYS A C 1
ATOM 705 O O . CYS A 1 87 ? 6.821 3.078 0.471 1.00 83.94 87 CYS A O 1
ATOM 707 N N . SER A 1 88 ? 7.652 4.708 -0.830 1.00 84.94 88 SER A N 1
ATOM 708 C CA . SER A 1 88 ? 6.624 5.698 -0.471 1.00 84.94 88 SER A CA 1
ATOM 709 C C . SER A 1 88 ? 5.210 5.228 -0.825 1.00 84.94 88 SER A C 1
ATOM 711 O O . SER A 1 88 ? 4.266 5.418 -0.059 1.00 84.94 88 SER A O 1
ATOM 713 N N . PHE A 1 89 ? 5.049 4.572 -1.975 1.00 83.38 89 PHE A N 1
ATOM 714 C CA . PHE A 1 89 ? 3.772 3.991 -2.372 1.00 83.38 89 PHE A CA 1
ATOM 715 C C . PHE A 1 89 ? 3.354 2.844 -1.440 1.00 83.38 89 PHE A C 1
ATOM 717 O O . PHE A 1 89 ? 2.197 2.770 -1.022 1.00 83.38 89 PHE A O 1
ATOM 724 N N . ALA A 1 90 ? 4.287 1.962 -1.083 1.00 82.75 90 ALA A N 1
ATOM 725 C CA . ALA A 1 90 ? 4.030 0.864 -0.163 1.00 82.75 90 ALA A CA 1
ATOM 726 C C . ALA A 1 90 ? 3.675 1.360 1.249 1.00 82.75 90 ALA A C 1
ATOM 728 O O . ALA A 1 90 ? 2.726 0.852 1.846 1.00 82.75 90 ALA A O 1
ATOM 729 N N . GLU A 1 91 ? 4.352 2.399 1.743 1.00 86.12 91 GLU A N 1
ATOM 730 C CA . GLU A 1 91 ? 4.029 3.076 3.007 1.00 86.12 91 GLU A CA 1
ATOM 731 C C . GLU A 1 91 ? 2.615 3.652 2.994 1.00 86.12 91 GLU A C 1
ATOM 733 O O . GLU A 1 91 ? 1.839 3.424 3.923 1.00 86.12 91 GLU A O 1
ATOM 738 N N . PHE A 1 92 ? 2.246 4.347 1.916 1.00 86.50 92 PHE A N 1
ATOM 739 C CA . PHE A 1 92 ? 0.899 4.885 1.746 1.00 86.50 92 PHE A CA 1
ATOM 740 C C . PHE A 1 92 ? -0.168 3.780 1.757 1.00 86.50 92 PHE A C 1
ATOM 742 O O . PHE A 1 92 ? -1.203 3.903 2.417 1.00 86.50 92 PHE A O 1
ATOM 749 N N . ARG A 1 93 ? 0.088 2.660 1.071 1.00 85.19 93 ARG A N 1
ATOM 750 C CA . ARG A 1 93 ? -0.813 1.497 1.073 1.00 85.19 93 ARG A CA 1
ATOM 751 C C . ARG A 1 93 ? -0.944 0.871 2.458 1.00 85.19 93 ARG A C 1
ATOM 753 O O . ARG A 1 93 ? -2.061 0.560 2.876 1.00 85.19 93 ARG A O 1
ATOM 760 N N . LEU A 1 94 ? 0.167 0.720 3.175 1.00 85.56 94 LEU A N 1
ATOM 761 C CA . LEU A 1 94 ? 0.175 0.194 4.535 1.00 85.56 94 LEU A CA 1
ATOM 762 C C . LEU A 1 94 ? -0.593 1.120 5.488 1.00 85.56 94 LEU A C 1
ATOM 764 O O . LEU A 1 94 ? -1.390 0.634 6.287 1.00 85.56 94 LEU A O 1
ATOM 768 N N . ALA A 1 95 ? -0.447 2.439 5.338 1.00 89.88 95 ALA A N 1
ATOM 769 C CA . ALA A 1 95 ? -1.209 3.429 6.095 1.00 89.88 95 ALA A CA 1
ATOM 770 C C . ALA A 1 95 ? -2.723 3.277 5.883 1.00 89.88 95 ALA A C 1
ATOM 772 O O . ALA A 1 95 ? -3.463 3.180 6.861 1.00 89.88 95 ALA A O 1
ATOM 773 N N . ILE A 1 96 ? -3.189 3.165 4.630 1.00 88.38 96 ILE A N 1
ATOM 774 C CA . ILE A 1 96 ? -4.612 2.915 4.337 1.00 88.38 96 ILE A CA 1
ATOM 775 C C . ILE A 1 96 ? -5.085 1.625 5.015 1.00 88.38 96 ILE A C 1
ATOM 777 O O . ILE A 1 96 ? -6.164 1.607 5.608 1.00 88.38 96 ILE A O 1
ATOM 781 N N . ARG A 1 97 ? -4.290 0.548 4.962 1.00 85.19 97 ARG A N 1
ATOM 782 C CA . ARG A 1 97 ? -4.639 -0.722 5.615 1.00 85.19 97 ARG A CA 1
ATOM 783 C C . ARG A 1 97 ? -4.772 -0.556 7.128 1.00 85.19 97 ARG A C 1
ATOM 785 O O . ARG A 1 97 ? -5.758 -1.033 7.687 1.00 85.19 97 ARG A O 1
ATOM 792 N N . THR A 1 98 ? -3.824 0.128 7.769 1.00 88.25 98 THR A N 1
ATOM 793 C CA . THR A 1 98 ? -3.859 0.418 9.210 1.00 88.25 98 THR A CA 1
ATOM 794 C C . THR A 1 98 ? -5.112 1.211 9.582 1.00 88.25 98 THR A C 1
ATOM 796 O O . THR A 1 98 ? -5.833 0.814 10.494 1.00 88.25 98 THR A O 1
ATOM 799 N N . VAL A 1 99 ? -5.440 2.264 8.826 1.00 91.06 99 VAL A N 1
ATOM 800 C CA . VAL A 1 99 ? -6.665 3.055 9.035 1.00 91.06 99 VAL A CA 1
ATOM 801 C C . VAL A 1 99 ? -7.916 2.188 8.872 1.00 91.06 99 VAL A C 1
ATOM 803 O O . VAL A 1 99 ? -8.770 2.168 9.752 1.00 91.06 99 VAL A O 1
ATOM 806 N N . MET A 1 100 ? -8.019 1.406 7.794 1.00 88.50 100 MET A N 1
ATOM 807 C CA . MET A 1 100 ? -9.172 0.528 7.555 1.00 88.50 100 MET A CA 1
ATOM 808 C C . MET A 1 100 ? -9.339 -0.551 8.628 1.00 88.50 100 MET A C 1
ATOM 810 O O . MET A 1 100 ? -10.463 -0.943 8.935 1.00 88.50 100 MET A O 1
ATOM 814 N N . ALA A 1 101 ? -8.244 -1.077 9.177 1.00 87.06 101 ALA A N 1
ATOM 815 C CA . ALA A 1 101 ? -8.296 -2.034 10.278 1.00 87.06 101 ALA A CA 1
ATOM 816 C C . ALA A 1 101 ? -8.711 -1.368 11.603 1.00 87.06 101 ALA A C 1
ATOM 818 O O . ALA A 1 101 ? -9.528 -1.948 12.317 1.00 87.06 101 ALA A O 1
ATOM 819 N N . ALA A 1 102 ? -8.255 -0.141 11.888 1.00 89.56 102 ALA A N 1
ATOM 820 C CA . ALA A 1 102 ? -8.736 0.638 13.033 1.00 89.56 102 ALA A CA 1
ATOM 821 C C . ALA A 1 102 ? -10.259 0.857 12.958 1.00 89.56 102 ALA A C 1
ATOM 823 O O . ALA A 1 102 ? -10.987 0.517 13.890 1.00 89.56 102 ALA A O 1
ATOM 824 N N . LEU A 1 103 ? -10.749 1.318 11.800 1.00 90.69 103 LEU A N 1
ATOM 825 C CA . LEU A 1 103 ? -12.177 1.557 11.569 1.00 90.69 103 LEU A CA 1
ATOM 826 C C . LEU A 1 103 ? -13.014 0.275 11.701 1.00 90.69 103 LEU A C 1
ATOM 828 O O . LEU A 1 103 ? -14.052 0.291 12.358 1.00 90.69 103 LEU A O 1
ATOM 832 N N . ARG A 1 104 ? -12.556 -0.857 11.139 1.00 89.00 104 ARG A N 1
ATOM 833 C CA . ARG A 1 104 ? -13.236 -2.162 11.287 1.00 89.00 104 ARG A CA 1
ATOM 834 C C . ARG A 1 104 ? -13.378 -2.581 12.746 1.00 89.00 104 ARG A C 1
ATOM 836 O O . ARG A 1 104 ? -14.440 -3.058 13.149 1.00 89.00 104 ARG A O 1
ATOM 843 N N . ARG A 1 105 ? -12.333 -2.377 13.549 1.00 88.19 105 ARG A N 1
ATOM 844 C CA . ARG A 1 105 ? -12.355 -2.700 14.981 1.00 88.19 105 ARG A CA 1
ATOM 845 C C . ARG A 1 105 ? -13.317 -1.807 15.747 1.00 88.19 105 ARG A C 1
ATOM 847 O O . ARG A 1 105 ? -14.102 -2.336 16.526 1.00 88.19 105 ARG A O 1
ATOM 854 N N . GLN A 1 106 ? -13.328 -0.501 15.467 1.00 89.06 106 GLN A N 1
ATOM 855 C CA . GLN A 1 106 ? -14.305 0.422 16.048 1.00 89.06 106 GLN A CA 1
ATOM 856 C C . GLN A 1 106 ? -15.745 -0.001 15.719 1.00 89.06 106 GLN A C 1
ATOM 858 O O . GLN A 1 106 ? -16.573 -0.080 16.623 1.00 89.06 106 GLN A O 1
ATOM 863 N N . CYS A 1 107 ? -16.035 -0.337 14.458 1.00 87.81 107 CYS A N 1
ATOM 864 C CA . CYS A 1 107 ? -17.358 -0.822 14.048 1.00 87.81 107 CYS A CA 1
ATOM 865 C C . CYS A 1 107 ? -17.748 -2.150 14.712 1.00 87.81 107 CYS A C 1
ATOM 867 O O . CYS A 1 107 ? -18.923 -2.368 14.989 1.00 87.81 107 CYS A O 1
ATOM 869 N N . SER A 1 108 ? -16.770 -3.012 14.997 1.00 88.50 108 SER A N 1
ATOM 870 C CA . SER A 1 108 ? -16.985 -4.317 15.634 1.00 88.50 108 SER A CA 1
ATOM 871 C C . SER A 1 108 ? -16.912 -4.275 17.168 1.00 88.50 108 SER A C 1
ATOM 873 O O . SER A 1 108 ? -16.995 -5.322 17.804 1.00 88.50 108 SER A O 1
ATOM 875 N 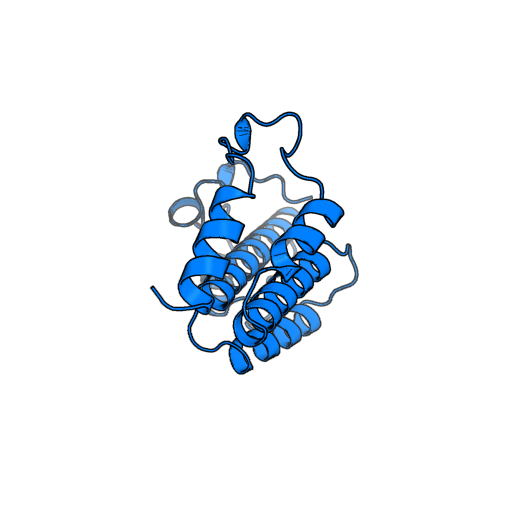N . GLY A 1 109 ? -16.687 -3.102 17.775 1.00 87.38 109 GLY A N 1
ATOM 876 C CA . GLY A 1 109 ? -16.469 -2.963 19.221 1.00 87.38 109 GLY A CA 1
ATOM 877 C C . GLY A 1 109 ? -15.224 -3.694 19.748 1.00 87.38 109 GLY A C 1
ATOM 878 O O . GLY A 1 109 ? -15.129 -3.973 20.941 1.00 87.38 109 GLY A O 1
ATOM 879 N N . GLN A 1 110 ? -14.277 -4.039 18.873 1.00 85.75 110 GLN A N 1
ATOM 880 C CA . GLN A 1 110 ? -13.059 -4.755 19.243 1.00 85.75 110 GLN A CA 1
ATOM 881 C C . GLN A 1 110 ? -12.002 -3.792 19.782 1.00 85.75 110 GLN A C 1
ATOM 883 O O . GLN A 1 110 ? -11.819 -2.688 19.266 1.00 85.75 110 GLN A O 1
ATOM 888 N N . ALA A 1 111 ? -11.239 -4.249 20.775 1.00 82.62 111 ALA A N 1
ATOM 889 C CA . ALA A 1 111 ? -10.086 -3.509 21.264 1.00 82.62 111 ALA A CA 1
ATOM 890 C C . ALA A 1 111 ? -9.029 -3.326 20.159 1.00 82.62 111 ALA A C 1
ATOM 892 O O . ALA A 1 111 ? -8.845 -4.182 19.279 1.00 82.62 111 ALA A O 1
ATOM 893 N N . MET A 1 112 ? -8.315 -2.202 20.223 1.00 80.88 112 MET A N 1
ATOM 894 C CA . MET A 1 112 ? -7.162 -1.960 19.364 1.00 80.88 112 MET A CA 1
ATOM 895 C C . MET A 1 112 ? -6.010 -2.885 19.796 1.00 80.88 112 MET A C 1
ATOM 897 O O . MET A 1 112 ? -5.758 -2.993 20.998 1.00 80.88 112 MET A O 1
ATOM 901 N N . PRO A 1 113 ? -5.306 -3.563 18.873 1.00 72.69 113 PRO A N 1
ATOM 902 C CA . PRO A 1 113 ? -4.124 -4.337 19.231 1.00 72.69 113 PRO A CA 1
ATOM 903 C C . PRO A 1 113 ? -2.964 -3.414 19.628 1.00 72.69 113 PRO A C 1
ATOM 905 O O . PRO A 1 113 ? -3.038 -2.196 19.439 1.00 72.69 113 PRO A O 1
ATOM 908 N N . GLY A 1 114 ? -1.878 -4.007 20.142 1.00 70.69 114 GLY A N 1
ATOM 909 C CA . GLY A 1 114 ? -0.618 -3.308 20.442 1.00 70.69 114 GLY A CA 1
ATOM 910 C C . GLY A 1 114 ? -0.015 -2.587 19.222 1.00 70.69 114 GLY A C 1
ATOM 911 O O . GLY A 1 114 ? -0.597 -2.591 18.155 1.00 70.69 114 GLY A O 1
ATOM 912 N N . PRO A 1 115 ? 1.150 -1.940 19.295 1.00 70.25 115 PRO A N 1
ATOM 913 C CA . PRO A 1 115 ? 1.641 -1.096 18.193 1.00 70.25 115 PRO A CA 1
ATOM 914 C C . PRO A 1 115 ? 2.019 -1.853 16.899 1.00 70.25 115 PRO A C 1
ATOM 916 O O . PRO A 1 115 ? 2.213 -1.215 15.864 1.00 70.25 115 PRO A O 1
ATOM 919 N N . GLU A 1 116 ? 2.111 -3.185 16.941 1.00 73.31 116 GLU A N 1
ATOM 920 C CA . GLU A 1 116 ? 2.805 -4.018 15.947 1.00 73.31 116 GLU A CA 1
ATOM 921 C C . GLU A 1 116 ? 1.961 -4.510 14.761 1.00 73.31 116 GLU A C 1
ATOM 923 O O . GLU A 1 116 ? 2.452 -5.294 13.968 1.00 73.31 116 GLU A O 1
ATOM 928 N N . TRP A 1 117 ? 0.710 -4.077 14.586 1.00 75.5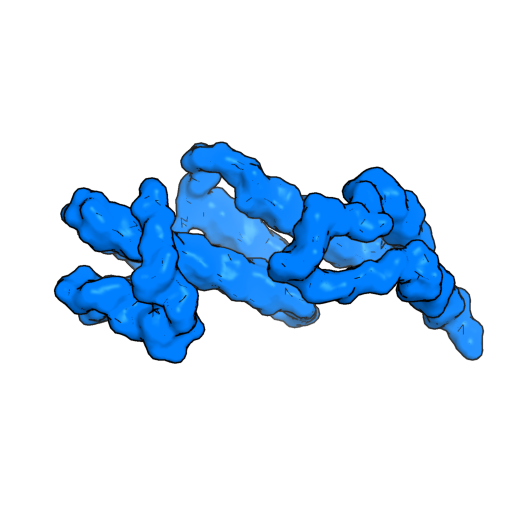6 117 TRP A N 1
ATOM 929 C CA . TRP A 1 117 ? -0.160 -4.567 13.491 1.00 75.56 117 TRP A CA 1
ATOM 930 C C . TRP A 1 117 ? -0.261 -3.611 12.292 1.00 75.56 117 TRP A C 1
ATOM 932 O O . TRP A 1 117 ? -1.052 -3.819 11.371 1.00 75.56 117 TRP A O 1
ATOM 942 N N . GLY A 1 118 ? 0.502 -2.519 12.286 1.00 83.25 118 GLY A N 1
ATOM 943 C CA . GLY A 1 118 ? 0.393 -1.509 11.242 1.00 83.25 118 GLY A CA 1
ATOM 944 C C . GLY A 1 118 ? 1.516 -0.486 11.262 1.00 83.25 118 GLY A C 1
ATOM 945 O O . GLY A 1 118 ? 2.553 -0.680 11.893 1.00 83.25 118 GLY A O 1
ATOM 946 N N . VAL A 1 119 ? 1.309 0.626 10.559 1.00 85.19 119 VAL A N 1
ATOM 947 C CA . VAL A 1 119 ? 2.257 1.746 10.583 1.00 85.19 119 VAL A CA 1
ATOM 948 C C . VAL A 1 119 ? 2.277 2.355 11.991 1.00 85.19 119 VAL A C 1
ATOM 950 O O . VAL A 1 119 ? 1.230 2.849 12.416 1.00 85.19 119 VAL A O 1
ATOM 953 N N . PRO A 1 120 ? 3.436 2.421 12.681 1.00 85.50 120 PRO A N 1
ATOM 954 C CA . PRO A 1 120 ? 3.509 2.867 14.076 1.00 85.50 120 PRO A CA 1
ATOM 955 C C . PRO A 1 120 ? 2.867 4.233 14.340 1.00 85.50 120 PRO A C 1
ATOM 957 O O . PRO A 1 120 ? 2.185 4.423 15.342 1.00 85.50 120 PRO A O 1
ATOM 960 N N . ALA A 1 121 ? 3.038 5.185 13.416 1.00 87.94 121 ALA A N 1
ATOM 961 C CA . ALA A 1 121 ? 2.431 6.509 13.529 1.00 87.94 121 ALA A CA 1
ATOM 962 C C . ALA A 1 121 ? 0.893 6.440 13.575 1.00 87.94 121 ALA A C 1
ATOM 964 O O . ALA A 1 121 ? 0.265 7.109 14.393 1.00 87.94 121 ALA A O 1
ATOM 965 N N . TRP A 1 122 ? 0.287 5.602 12.730 1.00 90.56 122 TRP A N 1
ATOM 966 C CA . TRP A 1 122 ? -1.166 5.485 12.617 1.00 90.56 122 TRP A CA 1
ATOM 967 C C . TRP A 1 122 ? -1.766 4.553 13.670 1.00 90.56 122 TRP A C 1
ATOM 969 O O . TRP A 1 122 ? -2.853 4.846 14.165 1.00 90.56 122 TRP A O 1
ATOM 979 N N . THR A 1 123 ? -1.066 3.486 14.072 1.00 89.75 123 THR A N 1
ATOM 980 C CA . THR A 1 123 ? -1.510 2.623 15.180 1.00 89.75 123 THR A CA 1
ATOM 981 C C . THR A 1 123 ? -1.515 3.393 16.500 1.00 89.75 123 THR A C 1
ATOM 983 O O . THR A 1 123 ? -2.518 3.372 17.212 1.00 89.75 123 THR A O 1
ATOM 986 N N . ALA A 1 124 ? -0.454 4.155 16.790 1.00 89.50 124 ALA A N 1
ATOM 987 C CA . ALA A 1 124 ? -0.380 5.003 17.978 1.00 89.50 124 ALA A CA 1
ATOM 988 C C . ALA A 1 124 ? -1.438 6.117 17.961 1.00 89.50 124 ALA A C 1
ATOM 990 O O . ALA A 1 124 ? -2.094 6.367 18.974 1.00 89.50 124 ALA A O 1
ATOM 991 N N . TYR A 1 125 ? -1.641 6.765 16.809 1.00 91.62 125 TYR A N 1
ATOM 992 C CA . TYR A 1 125 ? -2.663 7.800 16.661 1.00 91.62 125 TYR A CA 1
ATOM 993 C C . TYR A 1 125 ? -4.072 7.247 16.909 1.00 91.62 125 TYR A C 1
ATOM 995 O O . TYR A 1 125 ? -4.822 7.813 17.704 1.00 91.62 125 TYR A O 1
ATOM 1003 N N . ALA A 1 126 ? -4.414 6.115 16.286 1.00 90.69 126 ALA A N 1
ATOM 1004 C CA . ALA A 1 126 ? -5.721 5.489 16.448 1.00 90.69 126 ALA A CA 1
ATOM 1005 C C . ALA A 1 126 ? -5.965 5.017 17.890 1.00 90.69 126 ALA A C 1
ATOM 1007 O O . ALA A 1 126 ? -7.055 5.214 18.420 1.00 90.69 126 ALA A O 1
ATOM 1008 N N . ALA A 1 127 ? -4.944 4.456 18.548 1.00 89.44 127 ALA A N 1
ATOM 1009 C CA . ALA A 1 127 ? -5.027 4.054 19.951 1.00 89.44 127 ALA A CA 1
ATOM 1010 C C . ALA A 1 127 ? -5.269 5.254 20.883 1.00 89.44 127 ALA A C 1
ATOM 1012 O O . ALA A 1 127 ? -6.109 5.180 21.779 1.00 89.44 127 ALA A O 1
ATOM 1013 N N . ARG A 1 128 ? -4.590 6.385 20.645 1.00 91.44 128 ARG A N 1
ATOM 1014 C CA . ARG A 1 128 ? -4.775 7.616 21.432 1.00 91.44 128 ARG A CA 1
ATOM 1015 C C . ARG A 1 128 ? -6.191 8.188 21.317 1.00 91.44 128 ARG A C 1
ATOM 1017 O O . ARG A 1 128 ? -6.680 8.779 22.272 1.00 91.44 128 ARG A O 1
ATOM 1024 N N . HIS A 1 129 ? -6.839 8.000 20.170 1.00 91.56 129 HIS A N 1
ATOM 1025 C CA . HIS A 1 129 ? -8.186 8.494 19.876 1.00 91.56 129 HIS A CA 1
ATOM 1026 C C . HIS A 1 129 ? -9.210 7.347 19.768 1.00 91.56 129 HIS A C 1
ATOM 1028 O O . HIS A 1 129 ? -10.174 7.429 19.010 1.00 91.56 129 HIS A O 1
ATOM 1034 N N . ALA A 1 130 ? -9.015 6.249 20.509 1.00 87.69 130 ALA A N 1
ATOM 1035 C CA . ALA A 1 130 ? -9.816 5.029 20.370 1.00 87.69 130 ALA A CA 1
ATOM 1036 C C . ALA A 1 130 ? -11.324 5.235 20.622 1.00 87.69 130 ALA A C 1
ATOM 1038 O O . ALA A 1 130 ? -12.149 4.594 19.972 1.00 87.69 130 ALA A O 1
ATOM 1039 N N . THR A 1 131 ? -11.680 6.137 21.541 1.00 88.69 131 THR A N 1
ATOM 1040 C CA . THR A 1 131 ? -13.071 6.445 21.919 1.00 88.69 131 THR A CA 1
ATOM 1041 C C . THR A 1 131 ? -13.736 7.475 21.007 1.00 88.69 131 THR A C 1
ATOM 1043 O O . THR A 1 131 ? -14.953 7.644 21.051 1.00 88.69 131 THR A O 1
ATOM 1046 N N . GLU A 1 132 ? -12.958 8.167 20.177 1.00 91.81 132 GLU A N 1
ATOM 1047 C CA . GLU A 1 132 ? -13.465 9.198 19.282 1.00 91.81 132 GLU A CA 1
ATOM 1048 C C . GLU A 1 132 ? -13.951 8.573 17.974 1.00 91.81 132 GLU A C 1
ATOM 1050 O O . GLU A 1 132 ? -13.373 7.608 17.463 1.00 91.81 132 GLU A O 1
ATOM 1055 N N . ARG A 1 133 ? -15.015 9.136 17.394 1.00 90.19 133 ARG A N 1
ATOM 1056 C CA . ARG A 1 133 ? -15.524 8.691 16.092 1.00 90.19 133 ARG A CA 1
ATOM 1057 C C . ARG A 1 133 ? -14.395 8.731 15.061 1.00 90.19 133 ARG A C 1
ATOM 1059 O O . ARG A 1 133 ? -13.674 9.723 14.984 1.00 90.19 133 ARG A O 1
ATOM 1066 N N . ASN A 1 134 ? -14.252 7.664 14.275 1.00 91.25 134 ASN A N 1
ATOM 1067 C CA . ASN A 1 134 ? -13.239 7.547 13.225 1.00 91.25 134 ASN A CA 1
ATOM 1068 C C . ASN A 1 134 ? -11.787 7.734 13.708 1.00 91.25 134 ASN A C 1
ATOM 1070 O O . ASN A 1 134 ? -10.893 7.980 12.898 1.00 91.25 134 ASN A O 1
ATOM 1074 N N . HIS A 1 135 ? -11.544 7.670 15.019 1.00 92.00 135 HIS A N 1
ATOM 1075 C CA . HIS A 1 135 ? -10.263 7.992 15.643 1.00 92.00 135 HIS A CA 1
ATOM 1076 C C . HIS A 1 135 ? -9.695 9.372 15.268 1.00 92.00 135 HIS A C 1
ATOM 1078 O O . HIS A 1 135 ? -8.480 9.553 15.310 1.00 92.00 135 HIS A O 1
ATOM 1084 N N . ARG A 1 136 ? -10.547 10.334 14.873 1.00 93.44 136 ARG A N 1
ATOM 1085 C CA . ARG A 1 136 ? -10.165 11.650 14.312 1.00 93.44 136 ARG A CA 1
ATOM 1086 C C . ARG A 1 136 ? -9.318 11.610 13.035 1.00 93.44 136 ARG A C 1
ATOM 1088 O O . ARG A 1 136 ? -8.600 12.564 12.719 1.00 93.44 136 ARG A O 1
ATOM 1095 N N . LEU A 1 137 ? -9.343 10.503 12.299 1.00 93.31 137 LEU A N 1
ATOM 1096 C CA . LEU A 1 137 ? -8.494 10.321 11.121 1.00 93.31 137 LEU A CA 1
ATOM 1097 C C . LEU A 1 137 ? -8.953 11.147 9.909 1.00 93.31 137 LEU A C 1
ATOM 1099 O O . LEU A 1 137 ? -8.192 11.282 8.955 1.00 93.31 137 LEU A O 1
ATOM 1103 N N . GLU A 1 138 ? -10.142 11.752 9.941 1.00 92.88 138 GLU A N 1
ATOM 1104 C CA . GLU A 1 138 ? -10.713 12.535 8.838 1.00 92.88 138 GLU A CA 1
ATOM 1105 C C . GLU A 1 138 ? -9.870 13.746 8.410 1.00 92.88 138 GLU A C 1
ATOM 1107 O O . GLU A 1 138 ? -9.915 14.129 7.242 1.00 92.88 138 GLU A O 1
ATOM 1112 N N . ALA A 1 139 ? -9.061 14.317 9.309 1.00 90.81 139 ALA A N 1
ATOM 1113 C CA . ALA A 1 139 ? -8.165 15.429 8.978 1.00 90.81 139 ALA A CA 1
ATOM 1114 C C . ALA A 1 139 ? -7.015 15.006 8.044 1.00 90.81 139 ALA A C 1
ATOM 1116 O O . ALA A 1 139 ? -6.529 15.809 7.251 1.00 90.81 139 ALA A O 1
ATOM 1117 N N . TRP A 1 140 ? -6.588 13.744 8.136 1.00 91.12 140 TRP A N 1
ATOM 1118 C CA . TRP A 1 140 ? -5.487 13.177 7.349 1.00 91.12 140 TRP A CA 1
ATOM 1119 C C . TRP A 1 140 ? -5.989 12.328 6.182 1.00 91.12 140 TRP A C 1
ATOM 1121 O O . TRP A 1 140 ? -5.342 12.235 5.140 1.00 91.12 140 TRP A O 1
ATOM 1131 N N . PHE A 1 141 ? -7.161 11.721 6.351 1.00 92.00 141 PHE A N 1
ATOM 1132 C CA . PHE A 1 141 ? -7.777 10.812 5.402 1.00 92.00 141 PHE A CA 1
ATOM 1133 C C . PHE A 1 141 ? -9.224 11.257 5.137 1.00 92.00 141 PHE A C 1
ATOM 1135 O O . PHE A 1 141 ? -10.156 10.721 5.740 1.00 92.00 141 PHE A O 1
ATOM 1142 N N . PRO A 1 142 ? -9.449 12.200 4.200 1.00 92.12 142 PRO A N 1
ATOM 1143 C CA . PRO A 1 142 ? -10.777 12.768 3.935 1.00 92.12 142 PRO A CA 1
ATOM 1144 C C . PRO A 1 142 ? -11.841 11.749 3.503 1.00 92.12 142 PRO A C 1
ATOM 1146 O O . PRO A 1 142 ? -13.033 12.025 3.560 1.00 92.12 142 PRO A O 1
ATOM 1149 N N . TRP A 1 143 ? -11.426 10.558 3.066 1.00 92.00 143 TRP A N 1
ATOM 1150 C CA . TRP A 1 143 ? -12.318 9.462 2.691 1.00 92.00 143 TRP A CA 1
ATOM 1151 C C . TRP A 1 143 ? -12.892 8.698 3.896 1.00 92.00 143 TRP A C 1
ATOM 1153 O O . TRP A 1 143 ? -13.870 7.970 3.736 1.00 92.00 143 TRP A O 1
ATOM 1163 N N . VAL A 1 144 ? 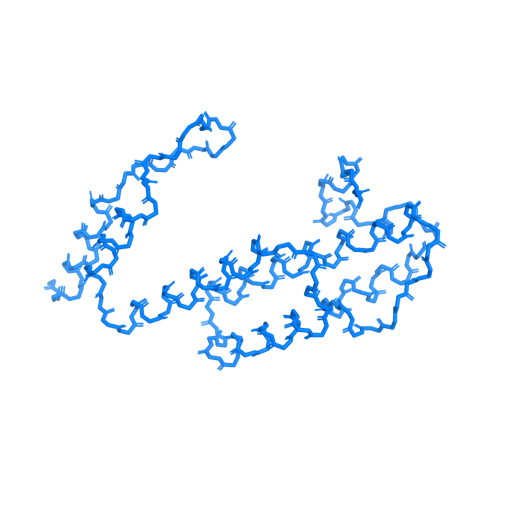-12.323 8.855 5.096 1.00 93.94 144 VAL A N 1
ATOM 1164 C CA . VAL A 1 144 ? -12.707 8.098 6.301 1.00 93.94 144 VAL A CA 1
ATOM 1165 C C . VAL A 1 144 ? -14.190 8.239 6.670 1.00 93.94 144 VAL A C 1
ATOM 1167 O O . VAL A 1 144 ? -14.815 7.209 6.916 1.00 93.94 144 VAL A O 1
ATOM 1170 N N . PRO A 1 145 ? -14.817 9.433 6.639 1.00 91.50 145 PRO A N 1
ATOM 1171 C CA . PRO A 1 145 ? -16.251 9.568 6.915 1.00 91.50 145 PRO A CA 1
ATOM 1172 C C . PRO A 1 145 ? -17.160 8.794 5.950 1.00 91.50 145 PRO A C 1
ATOM 1174 O O . PRO A 1 145 ? -18.312 8.517 6.280 1.00 91.50 145 PRO A O 1
ATOM 1177 N N . HIS A 1 146 ? -16.654 8.459 4.762 1.00 89.62 146 HIS A N 1
ATOM 1178 C CA . HIS A 1 146 ? -17.377 7.738 3.716 1.00 89.62 146 HIS A CA 1
ATOM 1179 C C . HIS A 1 146 ? -16.993 6.256 3.646 1.00 89.62 146 HIS A C 1
ATOM 1181 O O . HIS A 1 146 ? -17.576 5.505 2.860 1.00 89.62 146 HIS A O 1
ATOM 1187 N N . ALA A 1 147 ? -16.015 5.827 4.447 1.00 86.94 147 ALA A N 1
ATOM 1188 C CA . ALA A 1 147 ? -15.576 4.448 4.481 1.00 86.94 147 ALA A CA 1
ATOM 1189 C C . ALA A 1 147 ? -16.692 3.556 5.031 1.00 86.94 147 ALA A C 1
ATOM 1191 O O . ALA A 1 147 ? -17.304 3.846 6.057 1.00 86.94 147 ALA A O 1
ATOM 1192 N N . ARG A 1 148 ? -16.924 2.432 4.355 1.00 77.50 148 ARG A N 1
ATOM 1193 C CA . ARG A 1 148 ? -17.738 1.331 4.869 1.00 77.50 148 ARG A CA 1
ATOM 1194 C C . ARG A 1 148 ? -16.789 0.183 5.193 1.00 77.50 148 ARG A C 1
ATOM 1196 O O . ARG A 1 148 ? -16.518 -0.624 4.305 1.00 77.50 148 ARG A O 1
ATOM 1203 N N . PRO A 1 149 ? -16.187 0.171 6.393 1.00 67.50 149 PRO A N 1
ATOM 1204 C CA . PRO A 1 149 ? -15.387 -0.963 6.827 1.00 67.50 149 PRO A CA 1
ATOM 1205 C C . PRO A 1 149 ? -16.308 -2.190 6.898 1.00 67.50 149 PRO A C 1
ATOM 1207 O O . PRO A 1 149 ? -17.195 -2.238 7.745 1.00 67.50 149 PRO A O 1
ATOM 1210 N N . ALA A 1 150 ? -16.153 -3.106 5.940 1.00 58.56 150 ALA A N 1
ATOM 1211 C CA . ALA A 1 150 ? -16.823 -4.406 5.928 1.00 58.56 150 ALA A CA 1
ATOM 1212 C C . ALA A 1 150 ? -16.182 -5.361 6.939 1.00 58.56 150 ALA A C 1
ATOM 1214 O O . ALA A 1 150 ? -14.946 -5.254 7.138 1.00 58.56 150 ALA A O 1
#

Secondary structure (DSSP, 8-state):
--HHHHHHHHHHHHSPP---GGG-SS-SS-HHHHHHHGGGS-HHHHHHHHHHHHHHHHTTS-S---HHHHHHHHHHHHHH-SSSHHHHHHHHHHHHHHHHHHHHHHHTTPPPP-GGGS-HHHHHHHHHTTTSGGGGGGGT-TTGGG----

Radius of gyration: 18.92 Å; chains: 1; bounding box: 40×30×49 Å

pLDDT: mean 83.81, std 8.1, range [52.94, 93.94]